Protein AF-R6N109-F1 (afdb_monomer_lite)

Sequence (125 aa):
MLVNPILLIFGLFLLGVVICFYIVRRPTRPYLSGVCLILLALFLGCTAVVNASLPPVSQFDWANEVMRKLTPFVVFRKQPTQEECEASFRVYQSIDIGLVTATLVSIGYDIWNSLLRSSRPEEEP

Secondary structure (DSSP, 8-state):
--S-HHHHHHHHHHHHHHHHHHHHH--SS-HHHHHHHHHHHHHHHHHHHHHHHSSSPPS-HHHHHHHHHHHHHHHT-SS--HHHHHHHHHHHHHHHHHHHHHHHHHHHHHHHHHHHHHTS-----

Structure (mmCIF, N/CA/C/O backbone):
data_AF-R6N109-F1
#
_entry.id   AF-R6N109-F1
#
loop_
_atom_site.group_PDB
_atom_site.id
_atom_site.type_symbol
_atom_site.label_atom_id
_atom_site.label_alt_id
_atom_site.label_comp_id
_atom_site.label_asym_id
_atom_site.label_entity_id
_atom_site.label_seq_id
_atom_site.pdbx_PDB_ins_code
_atom_site.Cartn_x
_atom_site.Cartn_y
_atom_site.Cartn_z
_atom_site.occupancy
_atom_site.B_iso_or_equiv
_atom_site.auth_seq_id
_atom_site.auth_comp_id
_atom_site.auth_asym_id
_atom_site.auth_atom_id
_atom_site.pdbx_PDB_model_num
ATOM 1 N N . MET A 1 1 ? 16.900 -4.287 -5.762 1.00 50.03 1 MET A N 1
ATOM 2 C CA . MET A 1 1 ? 15.649 -4.084 -4.998 1.00 50.03 1 MET A CA 1
ATOM 3 C C . MET A 1 1 ? 14.705 -3.326 -5.911 1.00 50.03 1 MET A C 1
ATOM 5 O O . MET A 1 1 ? 15.129 -2.305 -6.430 1.00 50.03 1 MET A O 1
ATOM 9 N N . LEU A 1 2 ? 13.525 -3.883 -6.199 1.00 63.88 2 LEU A N 1
ATOM 10 C CA . LEU A 1 2 ? 12.636 -3.425 -7.284 1.00 63.88 2 LEU A CA 1
ATOM 11 C C . LEU A 1 2 ? 11.456 -2.559 -6.815 1.00 63.88 2 LEU A C 1
ATOM 13 O O . LEU A 1 2 ? 10.658 -2.087 -7.612 1.00 63.88 2 LEU A O 1
ATOM 17 N N . VAL A 1 3 ? 11.313 -2.362 -5.513 1.00 66.88 3 VAL A N 1
ATOM 18 C CA . VAL A 1 3 ? 10.248 -1.560 -4.913 1.00 66.88 3 VAL A CA 1
ATOM 19 C C . VAL A 1 3 ? 10.917 -0.519 -4.043 1.00 66.88 3 VAL A C 1
ATOM 21 O O . VAL A 1 3 ? 11.913 -0.836 -3.387 1.00 66.88 3 VAL A O 1
ATOM 24 N N . ASN A 1 4 ? 10.392 0.706 -4.035 1.00 77.69 4 ASN A N 1
ATOM 25 C CA . ASN A 1 4 ? 10.946 1.772 -3.215 1.00 77.69 4 ASN A CA 1
ATOM 26 C C . ASN A 1 4 ? 10.934 1.377 -1.726 1.00 77.69 4 ASN A C 1
ATOM 28 O O . ASN A 1 4 ? 9.861 1.296 -1.116 1.00 77.69 4 ASN A O 1
ATOM 32 N N . PRO A 1 5 ? 12.113 1.142 -1.115 1.00 73.44 5 PRO A N 1
ATOM 33 C CA . PRO A 1 5 ? 12.194 0.662 0.259 1.00 73.44 5 PRO A CA 1
ATOM 34 C C . PRO A 1 5 ? 11.682 1.707 1.253 1.00 73.44 5 PRO A C 1
ATOM 36 O O . PRO A 1 5 ? 11.210 1.342 2.324 1.00 73.44 5 PRO A O 1
ATOM 39 N N . ILE A 1 6 ? 11.703 2.994 0.889 1.00 79.50 6 ILE A N 1
ATOM 40 C CA . ILE A 1 6 ? 11.167 4.078 1.71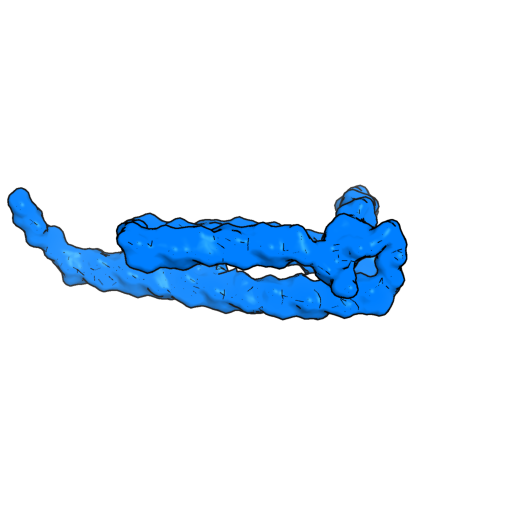8 1.00 79.50 6 ILE A CA 1
ATOM 41 C C . ILE A 1 6 ? 9.656 3.900 1.904 1.00 79.50 6 ILE A C 1
ATOM 43 O O . ILE A 1 6 ? 9.166 4.048 3.020 1.00 79.50 6 ILE A O 1
ATOM 47 N N . LEU A 1 7 ? 8.924 3.518 0.848 1.00 79.06 7 LEU A N 1
ATOM 48 C CA . LEU A 1 7 ? 7.476 3.280 0.922 1.00 79.06 7 LEU A CA 1
ATOM 49 C C . LEU A 1 7 ? 7.146 2.078 1.815 1.00 79.06 7 LEU A C 1
ATOM 51 O O . LEU A 1 7 ? 6.209 2.138 2.609 1.00 79.06 7 LEU A O 1
ATOM 55 N N . LEU A 1 8 ? 7.951 1.014 1.738 1.00 79.62 8 LEU A N 1
ATOM 56 C CA . LEU A 1 8 ? 7.799 -0.161 2.599 1.00 79.62 8 LEU A CA 1
ATOM 57 C C . LEU A 1 8 ? 8.081 0.160 4.067 1.00 79.62 8 LEU A C 1
ATOM 59 O 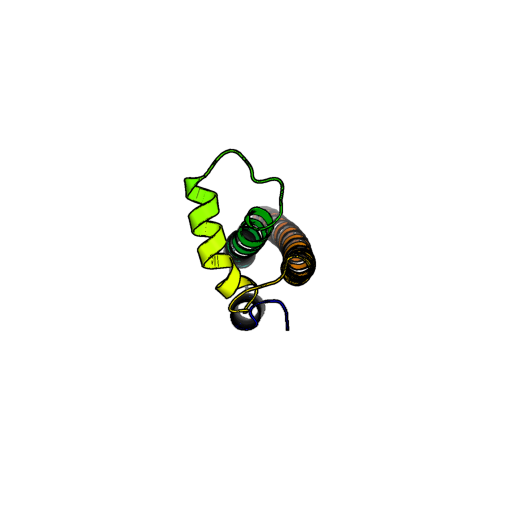O . LEU A 1 8 ? 7.287 -0.198 4.934 1.00 79.62 8 LEU A O 1
ATOM 63 N N . ILE A 1 9 ? 9.186 0.856 4.347 1.00 81.88 9 ILE A N 1
ATOM 64 C CA . ILE A 1 9 ? 9.554 1.260 5.709 1.00 81.88 9 ILE A CA 1
ATOM 65 C C . ILE A 1 9 ? 8.480 2.179 6.288 1.00 81.88 9 ILE A C 1
ATOM 67 O O . ILE A 1 9 ? 8.068 1.987 7.427 1.00 81.88 9 ILE A O 1
ATOM 71 N N . PHE A 1 10 ? 7.986 3.138 5.505 1.00 81.50 10 PHE A N 1
ATOM 72 C CA . PHE A 1 10 ? 6.929 4.046 5.937 1.00 81.50 10 PHE A CA 1
ATOM 73 C C . PHE A 1 10 ? 5.619 3.305 6.240 1.00 81.50 10 PHE A C 1
ATOM 75 O O . PHE A 1 10 ? 5.018 3.528 7.291 1.00 81.50 10 PHE A O 1
ATOM 82 N N . GLY A 1 11 ? 5.211 2.378 5.367 1.00 78.50 11 GLY A N 1
ATOM 83 C CA . GLY A 1 11 ? 4.024 1.549 5.578 1.00 78.50 11 GLY A CA 1
ATOM 84 C C . GLY A 1 11 ? 4.127 0.677 6.831 1.00 78.50 11 GLY A C 1
ATOM 85 O O . GLY A 1 11 ? 3.225 0.691 7.666 1.00 78.50 11 GLY A O 1
ATOM 86 N N . LEU A 1 12 ? 5.252 -0.024 7.009 1.00 82.94 12 LEU A N 1
ATOM 87 C CA . LEU A 1 12 ? 5.512 -0.850 8.194 1.00 82.94 12 LEU A CA 1
ATOM 88 C C . LEU A 1 12 ? 5.592 -0.019 9.475 1.00 82.94 12 LEU A C 1
ATOM 90 O O . LEU A 1 12 ? 5.077 -0.440 10.508 1.00 82.94 12 LEU A O 1
ATOM 94 N N . PHE A 1 13 ? 6.210 1.160 9.413 1.00 82.38 13 PHE A N 1
ATOM 95 C CA . PHE A 1 13 ? 6.311 2.066 10.548 1.00 82.38 13 PHE A CA 1
ATOM 96 C C . PHE A 1 13 ? 4.931 2.551 10.994 1.00 82.38 13 PHE A C 1
ATOM 98 O O . PHE A 1 13 ? 4.600 2.436 12.172 1.00 82.38 13 PHE A O 1
ATOM 105 N N . LEU A 1 14 ? 4.097 3.031 10.065 1.00 79.69 14 LEU A N 1
ATOM 106 C CA . LEU A 1 14 ? 2.734 3.459 10.385 1.00 79.69 14 LEU A CA 1
ATOM 107 C C . LEU A 1 14 ? 1.905 2.312 10.963 1.00 79.69 14 LEU A C 1
ATOM 109 O O . LEU A 1 14 ? 1.248 2.483 11.988 1.00 79.69 14 LEU A O 1
ATOM 113 N N . LEU A 1 15 ? 1.974 1.135 10.344 1.00 78.75 15 LEU A N 1
ATOM 114 C CA . LEU A 1 15 ? 1.242 -0.041 10.800 1.00 78.75 15 LEU A CA 1
ATOM 115 C C . LEU A 1 15 ? 1.715 -0.474 12.200 1.00 78.75 15 LEU A C 1
ATOM 117 O O . LEU A 1 15 ? 0.893 -0.716 13.082 1.00 78.75 15 LEU A O 1
ATOM 121 N N . GLY A 1 16 ? 3.027 -0.464 12.449 1.00 80.00 16 GLY A N 1
ATOM 122 C CA . GLY A 1 16 ? 3.621 -0.751 13.754 1.00 80.00 16 GLY A CA 1
ATOM 123 C C . GLY A 1 16 ? 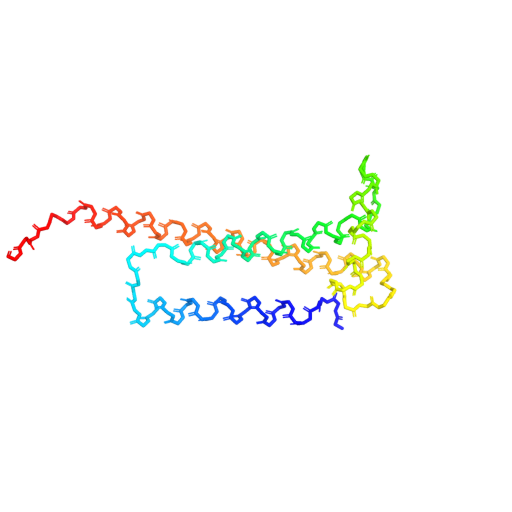3.211 0.246 14.839 1.00 80.00 16 GLY A C 1
ATOM 124 O O . GLY A 1 16 ? 2.821 -0.166 15.929 1.00 80.00 16 GLY A O 1
ATOM 125 N N . VAL A 1 17 ? 3.221 1.551 14.544 1.00 79.19 17 VAL A N 1
ATOM 126 C CA . VAL A 1 17 ? 2.776 2.594 15.485 1.00 79.19 17 VAL A CA 1
ATOM 127 C C . VAL A 1 17 ? 1.312 2.391 15.870 1.00 79.19 17 VAL A C 1
ATOM 129 O O . VAL A 1 17 ? 0.973 2.477 17.051 1.00 79.19 17 VAL A O 1
ATOM 132 N N . VAL A 1 18 ? 0.446 2.079 14.904 1.00 73.69 18 VAL A N 1
ATOM 133 C CA . VAL A 1 18 ? -0.982 1.857 15.166 1.00 73.69 18 VAL A CA 1
ATOM 134 C C . VAL A 1 18 ? -1.215 0.584 15.972 1.00 73.69 18 VAL A C 1
ATOM 136 O O . VAL A 1 18 ? -2.001 0.618 16.917 1.00 73.69 18 VAL A O 1
ATOM 139 N N . ILE A 1 19 ? -0.511 -0.512 15.669 1.00 76.25 19 ILE A N 1
ATOM 140 C CA . ILE A 1 19 ? -0.579 -1.742 16.472 1.00 76.25 19 ILE A CA 1
ATOM 141 C C . ILE A 1 19 ? -0.132 -1.465 17.911 1.00 76.25 19 ILE A C 1
ATOM 143 O O . ILE A 1 19 ? -0.850 -1.811 18.850 1.00 76.25 19 ILE A O 1
ATOM 147 N N . CYS A 1 20 ? 1.009 -0.798 18.102 1.00 77.38 20 CYS A N 1
ATOM 148 C CA . CYS A 1 20 ? 1.500 -0.424 19.428 1.00 77.38 20 CYS A CA 1
ATOM 149 C C . CYS A 1 20 ? 0.484 0.446 20.176 1.00 77.38 20 CYS A C 1
ATOM 151 O O . CYS A 1 20 ? 0.197 0.201 21.347 1.00 77.38 20 CYS A O 1
ATOM 153 N N . PHE A 1 21 ? -0.117 1.425 19.499 1.00 71.44 21 PHE A N 1
ATOM 154 C CA . PHE A 1 21 ? -1.165 2.261 20.078 1.00 71.44 21 PHE A CA 1
ATOM 155 C C . PHE A 1 21 ? -2.404 1.445 20.474 1.00 71.44 21 PHE A C 1
ATOM 157 O O . PHE A 1 21 ? -2.975 1.676 21.542 1.00 71.44 21 PHE A O 1
ATOM 164 N N . TYR A 1 22 ? -2.795 0.460 19.661 1.00 68.94 22 TYR A N 1
ATOM 165 C CA . TYR A 1 22 ? -3.930 -0.414 19.944 1.00 68.94 22 TYR A CA 1
ATOM 166 C C . TYR A 1 22 ? -3.682 -1.322 21.155 1.00 68.94 22 TYR A C 1
ATOM 168 O O . TYR A 1 22 ? -4.554 -1.451 22.013 1.00 68.94 22 TYR A O 1
ATOM 176 N N . ILE A 1 23 ? -2.477 -1.890 21.272 1.00 70.25 23 ILE A N 1
ATOM 177 C CA . ILE A 1 23 ? -2.073 -2.725 22.414 1.00 70.25 23 ILE A CA 1
ATOM 178 C C . ILE A 1 23 ? -2.024 -1.899 23.706 1.00 70.25 23 ILE A C 1
ATOM 180 O O . ILE A 1 23 ? -2.547 -2.339 24.728 1.00 70.25 23 ILE A O 1
ATOM 184 N N . VAL A 1 24 ? -1.422 -0.705 23.665 1.00 72.12 24 VAL A N 1
ATOM 185 C CA . VAL A 1 24 ? -1.169 0.111 24.866 1.00 72.12 24 VAL A CA 1
ATOM 186 C C . VAL A 1 24 ? -2.421 0.843 25.346 1.00 72.12 24 VAL A C 1
ATOM 188 O O . VAL A 1 24 ? -2.683 0.883 26.545 1.00 72.12 24 VAL A O 1
ATOM 191 N N . ARG A 1 25 ? -3.190 1.454 24.436 1.00 64.56 25 ARG A N 1
ATOM 192 C CA . ARG A 1 25 ? -4.320 2.322 24.805 1.00 64.56 25 ARG A CA 1
ATOM 193 C C . ARG A 1 25 ? -5.699 1.722 24.552 1.00 64.56 25 ARG A C 1
ATOM 195 O O . ARG A 1 25 ? -6.661 2.354 24.973 1.00 64.56 25 ARG A O 1
ATOM 202 N N . ARG A 1 26 ? -5.812 0.557 23.887 1.00 62.91 26 ARG A N 1
ATOM 203 C CA . ARG A 1 26 ? -7.090 -0.066 23.463 1.00 62.91 26 ARG A CA 1
ATOM 204 C C . ARG A 1 26 ? -8.141 0.987 23.078 1.00 62.91 26 ARG A C 1
ATOM 206 O O . ARG A 1 26 ? -9.165 1.118 23.751 1.00 62.91 26 ARG A O 1
ATOM 213 N N . PRO A 1 27 ? -7.860 1.813 22.058 1.00 57.34 27 PRO A N 1
ATOM 214 C CA . PRO A 1 27 ? -8.728 2.923 21.720 1.00 57.34 27 PRO A CA 1
ATOM 215 C C . PRO A 1 27 ? -10.118 2.408 21.338 1.00 57.34 27 PRO A C 1
ATOM 217 O O . PRO A 1 27 ? -10.264 1.455 20.581 1.00 57.34 27 PRO A O 1
ATOM 220 N N . THR A 1 28 ? -11.150 3.079 21.840 1.00 58.44 28 THR A N 1
ATOM 221 C CA . THR A 1 28 ? -12.562 2.790 21.540 1.00 58.44 28 THR A CA 1
ATOM 222 C C . THR A 1 28 ? -12.978 3.193 20.126 1.00 58.44 28 THR A C 1
ATOM 224 O O . THR A 1 28 ? -14.094 2.894 19.711 1.00 58.44 28 THR A O 1
ATOM 227 N N . ARG A 1 29 ? -12.107 3.893 19.390 1.00 60.56 29 ARG A N 1
ATOM 228 C CA . ARG A 1 29 ? -12.351 4.357 18.022 1.00 60.56 29 ARG A CA 1
ATOM 229 C C . ARG A 1 29 ? -11.579 3.509 17.001 1.00 60.56 29 ARG A C 1
ATOM 231 O O . ARG A 1 29 ? -10.454 3.098 17.300 1.00 60.56 29 ARG A O 1
ATOM 238 N N . PRO A 1 30 ? -12.132 3.333 15.788 1.00 66.44 30 PRO A N 1
ATOM 239 C CA . PRO A 1 30 ? -11.607 2.452 14.7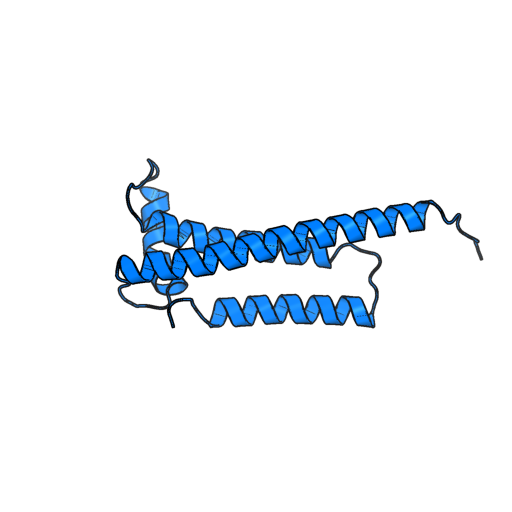42 1.00 66.44 30 PRO A CA 1
ATOM 240 C C . PRO A 1 30 ? -10.387 3.058 14.014 1.00 66.44 30 PRO A C 1
ATOM 242 O O . PRO A 1 30 ? -10.392 3.311 12.812 1.00 66.44 30 PRO A O 1
ATOM 245 N N . TYR A 1 31 ? -9.310 3.353 14.750 1.00 69.31 31 TYR A N 1
ATOM 246 C CA . TYR A 1 31 ? -8.082 3.918 14.172 1.00 69.31 31 TYR A CA 1
ATOM 247 C C . TYR A 1 31 ? -7.327 2.904 13.298 1.00 69.31 31 TYR A C 1
ATOM 249 O O . TYR A 1 31 ? -6.672 3.297 12.334 1.00 69.31 31 TYR A O 1
ATOM 257 N N . LEU A 1 32 ? -7.433 1.606 13.612 1.00 70.44 32 LEU A N 1
ATOM 258 C CA . LEU A 1 32 ? -6.769 0.531 12.872 1.00 70.44 32 LEU A CA 1
ATOM 259 C C . LEU A 1 32 ? -7.322 0.411 11.447 1.00 70.44 32 LEU A C 1
ATOM 261 O O . LEU A 1 32 ? -6.548 0.376 10.491 1.00 70.44 32 LEU A O 1
ATOM 265 N N . SER A 1 33 ? -8.647 0.383 11.291 1.00 71.19 33 SER A N 1
ATOM 266 C CA . SER A 1 33 ? -9.307 0.301 9.983 1.00 71.19 33 SER A CA 1
ATOM 267 C C . SER A 1 33 ? -9.074 1.568 9.159 1.00 71.19 33 SER A C 1
ATOM 269 O O . SER A 1 33 ? -8.734 1.463 7.983 1.00 71.19 33 SER A O 1
ATOM 271 N N . GLY A 1 34 ? -9.117 2.753 9.778 1.00 74.88 34 GLY A N 1
ATOM 272 C CA . GLY A 1 34 ? -8.784 4.015 9.109 1.00 74.88 34 GLY A CA 1
ATOM 273 C C . GLY A 1 34 ? -7.357 4.054 8.546 1.00 74.88 34 GLY A C 1
ATOM 274 O O . GLY A 1 34 ? -7.163 4.400 7.382 1.00 74.88 34 GLY A O 1
ATOM 275 N N . VAL A 1 35 ? -6.349 3.656 9.331 1.00 77.69 35 VAL A N 1
ATOM 276 C CA . VAL A 1 35 ? -4.957 3.644 8.846 1.00 77.69 35 VAL A CA 1
ATOM 277 C C . VAL A 1 35 ? -4.724 2.543 7.812 1.00 77.69 35 VAL A C 1
ATOM 279 O O . VAL A 1 35 ? -4.023 2.787 6.832 1.00 77.69 35 VAL A O 1
ATOM 282 N N . CYS A 1 36 ? -5.355 1.373 7.960 1.00 78.62 36 CYS A N 1
ATOM 283 C CA . CYS A 1 36 ? -5.303 0.331 6.931 1.00 78.62 36 CYS A CA 1
ATOM 284 C C . CYS A 1 36 ? -5.895 0.815 5.600 1.00 78.62 36 CYS A C 1
ATOM 286 O O . CYS A 1 36 ? -5.286 0.580 4.563 1.00 78.62 36 CYS A O 1
ATOM 288 N N . LEU A 1 37 ? -7.010 1.556 5.617 1.00 80.12 37 LEU A N 1
ATOM 289 C CA . LEU A 1 37 ? -7.604 2.145 4.411 1.00 80.12 37 LEU A CA 1
ATOM 290 C C . LEU A 1 37 ? -6.695 3.191 3.755 1.00 80.12 37 LEU A C 1
ATOM 292 O O . LEU A 1 37 ? -6.565 3.205 2.532 1.00 80.12 37 LEU A O 1
ATOM 296 N N . ILE A 1 38 ? -6.042 4.047 4.548 1.00 83.44 38 ILE A N 1
ATOM 297 C CA . ILE A 1 38 ? -5.094 5.047 4.028 1.00 83.44 38 ILE A CA 1
ATOM 298 C C . ILE A 1 38 ? -3.886 4.358 3.385 1.00 83.44 38 ILE A C 1
ATOM 300 O O . ILE A 1 38 ? -3.483 4.725 2.280 1.00 83.44 38 ILE A O 1
ATOM 304 N N . LEU A 1 39 ? -3.323 3.346 4.052 1.00 80.25 39 LEU A N 1
ATOM 305 C CA . LEU A 1 39 ? -2.224 2.554 3.504 1.00 80.25 39 LEU A CA 1
ATOM 306 C C . LEU A 1 39 ? -2.659 1.828 2.229 1.00 80.25 39 LEU A C 1
ATOM 308 O O . LEU A 1 39 ? -1.949 1.889 1.231 1.00 80.25 39 LEU A O 1
ATOM 312 N N . LEU A 1 40 ? -3.842 1.215 2.230 1.00 81.75 40 LEU A N 1
ATOM 313 C CA . LEU A 1 40 ? -4.400 0.534 1.068 1.00 81.75 40 LEU A CA 1
ATOM 314 C C . LEU A 1 40 ? -4.550 1.486 -0.125 1.00 81.75 40 LEU A C 1
ATOM 316 O O . LEU A 1 40 ? -4.125 1.145 -1.221 1.00 81.75 40 LEU A O 1
ATOM 320 N N . ALA A 1 41 ? -5.081 2.695 0.075 1.00 83.38 41 ALA A N 1
ATOM 321 C CA . ALA A 1 41 ? -5.197 3.691 -0.992 1.00 83.38 41 ALA A CA 1
ATOM 322 C C . ALA A 1 41 ? -3.826 4.115 -1.555 1.00 83.38 41 ALA A C 1
ATOM 324 O O . ALA A 1 41 ? -3.677 4.297 -2.764 1.00 83.38 41 ALA A O 1
ATOM 325 N N . LEU A 1 42 ? -2.816 4.247 -0.690 1.00 85.56 42 LEU A N 1
ATOM 326 C CA . LEU A 1 42 ? -1.458 4.624 -1.083 1.00 85.56 42 LEU A CA 1
ATOM 327 C C . LEU A 1 42 ? -0.761 3.516 -1.888 1.00 85.56 42 LEU A C 1
ATOM 329 O O . LEU A 1 42 ? -0.156 3.802 -2.925 1.00 85.56 42 LEU A O 1
ATOM 333 N N . PHE A 1 43 ? -0.855 2.261 -1.440 1.00 83.38 43 PHE A N 1
ATOM 334 C CA . PHE A 1 43 ? -0.256 1.121 -2.137 1.00 83.38 43 PHE A CA 1
ATOM 335 C C . PHE A 1 43 ? -1.006 0.778 -3.434 1.00 83.38 43 PHE A C 1
ATOM 337 O O . PHE A 1 43 ? -0.342 0.622 -4.458 1.00 83.38 43 PHE A O 1
ATOM 344 N N . LEU A 1 44 ? -2.343 0.865 -3.460 1.00 83.12 44 LEU A N 1
ATOM 345 C CA . LEU A 1 44 ? -3.136 0.771 -4.694 1.00 83.12 44 LEU A CA 1
ATOM 346 C C . LEU A 1 44 ? -2.748 1.851 -5.707 1.00 83.12 44 LEU A C 1
ATOM 348 O O . LEU A 1 44 ? -2.676 1.581 -6.905 1.00 83.12 44 LEU A O 1
ATOM 352 N N . GLY A 1 45 ? -2.468 3.072 -5.241 1.00 82.88 45 GLY A N 1
ATOM 353 C CA . GLY A 1 45 ? -1.948 4.145 -6.086 1.00 82.88 45 GLY A CA 1
ATOM 354 C C . GLY A 1 45 ? -0.601 3.782 -6.716 1.00 82.88 45 GLY A C 1
ATOM 355 O O . GLY A 1 45 ? -0.399 4.003 -7.908 1.00 82.88 45 GLY A O 1
ATOM 356 N N . CYS A 1 46 ? 0.300 3.158 -5.951 1.00 82.44 46 CYS A N 1
ATOM 357 C CA . CYS A 1 46 ? 1.578 2.660 -6.466 1.00 82.44 46 CYS A CA 1
ATOM 358 C C . CYS A 1 46 ? 1.376 1.533 -7.491 1.00 82.44 46 CYS A C 1
ATOM 360 O O . CYS A 1 46 ? 1.991 1.563 -8.557 1.00 82.44 46 CYS A O 1
ATOM 362 N N . THR A 1 47 ? 0.474 0.588 -7.222 1.00 83.50 47 THR A N 1
ATOM 363 C CA . THR A 1 47 ? 0.099 -0.479 -8.161 1.00 83.50 47 THR A CA 1
ATOM 364 C C . THR A 1 47 ? -0.471 0.093 -9.454 1.00 83.50 47 THR A C 1
ATOM 366 O O . THR A 1 47 ? -0.075 -0.334 -10.536 1.00 83.50 47 THR A O 1
ATOM 369 N N . ALA A 1 48 ? -1.336 1.106 -9.369 1.00 80.31 48 ALA A N 1
ATOM 370 C CA . ALA A 1 48 ? -1.902 1.789 -10.529 1.00 80.31 48 ALA A CA 1
ATOM 371 C C . ALA A 1 48 ? -0.833 2.522 -11.356 1.00 80.31 48 ALA A C 1
ATOM 373 O O . ALA A 1 48 ? -0.868 2.459 -12.583 1.00 80.31 48 ALA A O 1
ATOM 374 N N . VAL A 1 49 ? 0.145 3.163 -10.703 1.00 81.69 49 VAL A N 1
ATOM 375 C CA . VAL A 1 49 ? 1.294 3.803 -11.369 1.00 81.69 49 VAL A CA 1
ATOM 376 C C . VAL A 1 49 ? 2.108 2.783 -12.176 1.00 81.69 49 VAL A C 1
ATOM 378 O O . VAL A 1 49 ? 2.445 3.031 -13.336 1.00 81.69 49 VAL A O 1
ATOM 381 N N . VAL A 1 50 ? 2.413 1.625 -11.583 1.00 80.69 50 VAL A N 1
ATOM 382 C CA . VAL A 1 50 ? 3.160 0.558 -12.269 1.00 80.69 50 VAL A CA 1
ATOM 383 C C . VAL A 1 50 ? 2.308 -0.094 -13.364 1.00 80.69 50 VAL A C 1
ATOM 385 O O . VAL A 1 50 ? 2.803 -0.385 -14.446 1.00 80.69 50 VAL A O 1
ATOM 388 N N . ASN A 1 51 ? 1.003 -0.254 -13.146 1.00 79.50 51 ASN A N 1
ATOM 389 C CA . ASN A 1 51 ? 0.101 -0.807 -14.154 1.00 79.50 51 ASN A CA 1
ATOM 390 C C . ASN A 1 51 ? -0.040 0.112 -15.379 1.00 79.50 51 ASN A C 1
ATOM 392 O O . ASN A 1 51 ? -0.024 -0.360 -16.506 1.00 79.50 51 ASN A O 1
ATOM 396 N N . ALA A 1 52 ? -0.110 1.431 -15.177 1.00 75.38 52 ALA A N 1
ATOM 397 C CA . ALA A 1 52 ? -0.182 2.414 -16.263 1.00 75.38 52 ALA A CA 1
ATOM 398 C C . ALA A 1 52 ? 1.108 2.500 -17.102 1.00 75.38 52 ALA A C 1
ATOM 400 O O . ALA A 1 52 ? 1.102 3.036 -18.213 1.00 75.38 52 ALA A O 1
ATOM 401 N N . SER A 1 53 ? 2.230 1.994 -16.581 1.00 71.62 53 SER A N 1
ATOM 402 C CA . SER A 1 53 ? 3.483 1.893 -17.332 1.00 71.62 53 SER A CA 1
ATOM 403 C C . SER A 1 53 ? 3.601 0.595 -18.142 1.00 71.62 53 SER A C 1
ATOM 405 O O . SER A 1 53 ? 4.466 0.530 -19.018 1.00 71.62 53 SER A O 1
ATOM 407 N N . LEU A 1 54 ? 2.703 -0.380 -17.940 1.00 71.25 54 LEU A N 1
ATOM 408 C CA . LEU A 1 54 ? 2.603 -1.608 -18.731 1.00 71.25 54 LEU A CA 1
ATOM 409 C C . LEU A 1 54 ? 1.551 -1.460 -19.858 1.00 71.25 54 LEU A C 1
ATOM 411 O O . LEU A 1 54 ? 0.499 -0.855 -19.651 1.00 71.25 54 LEU A O 1
ATOM 415 N N . PRO A 1 55 ? 1.804 -1.977 -21.075 1.00 67.50 55 PRO A N 1
ATOM 416 C CA . PRO A 1 55 ? 0.812 -1.987 -22.154 1.00 67.50 55 PRO A CA 1
ATOM 417 C C . PRO A 1 55 ? -0.272 -3.077 -21.951 1.00 67.50 55 PRO A C 1
ATOM 419 O O . PRO A 1 55 ? 0.036 -4.123 -21.381 1.00 67.50 55 PRO A O 1
ATOM 422 N N . PRO A 1 56 ? -1.510 -2.907 -22.475 1.00 56.97 56 PRO A N 1
ATOM 423 C CA . PRO A 1 56 ? -1.989 -1.799 -23.297 1.00 56.97 56 PRO A CA 1
ATOM 424 C C . PRO A 1 56 ? -2.564 -0.646 -22.461 1.00 56.97 56 PRO A C 1
ATOM 426 O O . PRO A 1 56 ? -3.335 -0.824 -21.521 1.00 56.97 56 PRO A O 1
ATOM 429 N N . VAL A 1 57 ? -2.177 0.561 -22.858 1.00 57.56 57 VAL A N 1
ATOM 430 C CA . VAL A 1 57 ? -2.463 1.835 -22.197 1.00 57.56 57 VAL A CA 1
ATOM 431 C C . VAL A 1 57 ? -3.939 2.215 -22.405 1.00 57.56 57 VAL A C 1
ATOM 433 O O . VAL A 1 57 ? -4.392 2.358 -23.538 1.00 57.56 57 VAL A O 1
ATOM 436 N N . SER A 1 58 ? -4.709 2.371 -21.325 1.00 56.41 58 SER A N 1
ATOM 437 C CA . SER A 1 58 ? -6.106 2.836 -21.370 1.00 56.41 58 SER A CA 1
ATOM 438 C C . SER A 1 58 ? -6.228 4.334 -21.711 1.00 56.41 58 SER A C 1
ATOM 440 O O . SER A 1 58 ? -5.365 5.115 -21.322 1.00 56.41 58 SER A O 1
ATOM 442 N N . GLN A 1 59 ? -7.351 4.711 -22.344 1.00 53.78 59 GLN A N 1
ATOM 443 C CA . GLN A 1 59 ? -7.816 5.998 -22.929 1.00 53.78 59 GLN A CA 1
ATOM 444 C C . GLN A 1 59 ? -7.492 7.364 -22.264 1.00 53.78 59 GLN A C 1
ATOM 446 O O . GLN A 1 59 ? -7.842 8.394 -22.840 1.00 53.78 59 GLN A O 1
ATOM 451 N N . PHE A 1 60 ? -6.866 7.433 -21.087 1.00 61.09 60 PHE A N 1
ATOM 452 C CA . PHE A 1 60 ? -6.584 8.696 -20.387 1.00 61.09 60 PHE A CA 1
ATOM 453 C C . PHE A 1 60 ? -5.115 9.122 -20.534 1.00 61.09 60 PHE A C 1
ATOM 455 O O . PHE A 1 60 ? -4.308 8.941 -19.620 1.00 61.09 60 PHE A O 1
ATOM 462 N N . ASP A 1 61 ? -4.777 9.738 -21.670 1.00 64.81 61 ASP A N 1
ATOM 463 C CA . ASP A 1 61 ? -3.404 10.161 -22.003 1.00 64.81 61 ASP A CA 1
ATOM 464 C C . ASP A 1 61 ? -2.757 11.065 -20.939 1.00 64.81 61 ASP A C 1
ATOM 466 O O . ASP A 1 61 ? -1.593 10.880 -20.583 1.00 64.81 61 ASP A O 1
ATOM 470 N N . TRP A 1 62 ? -3.514 12.002 -20.358 1.00 69.56 62 TRP A N 1
ATOM 471 C CA . TRP A 1 62 ? -2.987 12.935 -19.353 1.00 69.56 62 TRP A CA 1
ATOM 472 C C . TRP A 1 62 ? -2.644 12.254 -18.019 1.00 69.56 62 TRP A C 1
ATOM 474 O O . TRP A 1 62 ? -1.658 12.611 -17.374 1.00 69.56 62 TRP A O 1
ATOM 484 N N . ALA A 1 63 ? -3.439 11.264 -17.604 1.00 67.94 63 ALA A N 1
ATOM 485 C CA . ALA A 1 63 ? -3.210 10.532 -16.365 1.00 67.94 63 ALA A CA 1
ATOM 486 C C . ALA A 1 63 ? -2.011 9.588 -16.520 1.00 67.94 63 ALA A C 1
ATOM 488 O O . ALA A 1 63 ? -1.150 9.534 -15.644 1.00 67.94 63 ALA A O 1
ATOM 489 N N . ASN A 1 64 ? -1.896 8.916 -17.668 1.00 70.19 64 ASN A N 1
ATOM 490 C CA . ASN A 1 64 ? -0.776 8.022 -17.957 1.00 70.19 64 ASN A CA 1
ATOM 491 C C . ASN A 1 64 ? 0.569 8.756 -18.006 1.00 70.19 64 ASN A C 1
ATOM 493 O O . ASN A 1 64 ? 1.569 8.221 -17.531 1.00 70.19 64 ASN A O 1
ATOM 497 N N . GLU A 1 65 ? 0.602 9.989 -18.517 1.00 73.62 65 GLU A N 1
ATOM 498 C CA . GLU A 1 65 ? 1.807 10.828 -18.529 1.00 73.62 65 GLU A CA 1
ATOM 499 C C . GLU A 1 65 ? 2.305 11.132 -17.101 1.00 73.62 65 GLU A C 1
ATOM 501 O O . GLU A 1 65 ? 3.499 11.032 -16.805 1.00 73.62 65 GLU A O 1
ATOM 506 N N . VAL A 1 66 ? 1.387 11.458 -16.182 1.00 76.44 66 VAL A N 1
ATOM 507 C CA . VAL A 1 66 ? 1.708 11.707 -14.765 1.00 76.44 66 VAL A CA 1
ATOM 508 C C . VAL A 1 66 ? 2.154 10.419 -14.071 1.00 76.44 66 VAL A C 1
ATOM 510 O O . VAL A 1 66 ? 3.182 10.417 -13.389 1.00 76.44 66 VAL A O 1
ATOM 513 N N . MET A 1 67 ? 1.443 9.309 -14.286 1.00 76.12 67 MET A N 1
ATOM 514 C CA . MET A 1 67 ? 1.814 8.005 -13.728 1.00 76.12 67 MET A CA 1
ATOM 515 C C . MET A 1 67 ? 3.203 7.555 -14.213 1.00 76.12 67 MET A C 1
ATOM 517 O O . MET A 1 67 ? 4.031 7.112 -13.415 1.00 76.12 67 MET A O 1
AT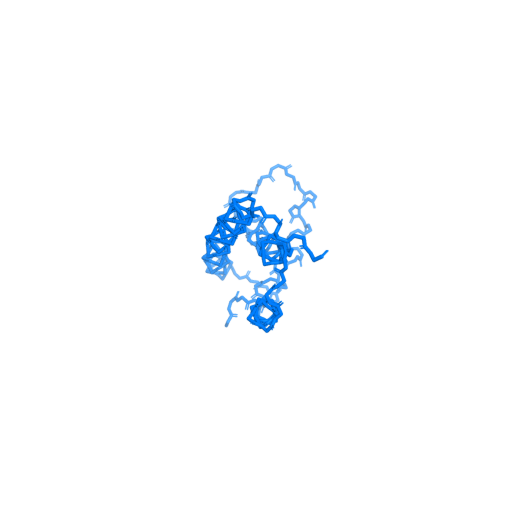OM 521 N N . ARG A 1 68 ? 3.529 7.755 -15.496 1.00 73.25 68 ARG A N 1
ATOM 522 C CA . ARG A 1 68 ? 4.856 7.441 -16.054 1.00 73.25 68 ARG A CA 1
ATOM 523 C C . ARG A 1 68 ? 5.986 8.233 -15.400 1.00 73.25 68 ARG A C 1
ATOM 525 O O . ARG A 1 68 ? 7.055 7.678 -15.157 1.00 73.25 68 ARG A O 1
ATOM 532 N N . LYS A 1 69 ? 5.753 9.498 -15.039 1.00 79.62 69 LYS A N 1
ATOM 533 C CA . LYS A 1 69 ? 6.735 10.315 -14.299 1.00 79.62 69 LYS A CA 1
ATOM 534 C C . LYS A 1 69 ? 6.960 9.826 -12.867 1.00 79.62 69 LYS A C 1
ATOM 536 O O . LYS A 1 69 ? 8.055 9.993 -12.336 1.00 79.62 69 LYS A O 1
ATOM 541 N N . LEU A 1 70 ? 5.954 9.199 -12.257 1.00 79.06 70 LEU A N 1
ATOM 542 C CA . LEU A 1 70 ? 6.031 8.628 -10.907 1.00 79.06 70 LEU A CA 1
ATOM 543 C C . LEU A 1 70 ? 6.614 7.207 -10.884 1.00 79.06 70 LEU A C 1
ATOM 545 O O . LEU A 1 70 ? 7.174 6.791 -9.872 1.00 79.06 70 LEU A O 1
ATOM 549 N N . THR A 1 71 ? 6.552 6.480 -12.002 1.00 78.62 71 THR A N 1
ATOM 550 C CA . THR A 1 71 ? 7.092 5.115 -12.148 1.00 78.62 71 THR A CA 1
ATOM 551 C C . THR A 1 71 ? 8.542 4.963 -11.651 1.00 78.62 71 THR A C 1
ATOM 553 O O . THR A 1 71 ? 8.786 4.063 -10.846 1.00 78.62 71 THR A O 1
ATOM 556 N N . PRO A 1 72 ? 9.511 5.832 -12.017 1.00 76.75 72 PRO A N 1
ATOM 557 C CA . PRO A 1 72 ? 10.887 5.702 -11.531 1.00 76.75 72 PRO A CA 1
ATOM 558 C C . PRO A 1 72 ? 11.028 5.876 -10.011 1.00 76.75 72 PRO A C 1
ATOM 560 O O . PRO A 1 72 ? 11.903 5.265 -9.395 1.00 76.75 72 PRO A O 1
ATOM 563 N N . PHE A 1 73 ? 10.155 6.669 -9.381 1.00 80.81 73 PHE A N 1
ATOM 564 C CA . PHE A 1 73 ? 10.118 6.818 -7.925 1.00 80.81 73 PHE A CA 1
ATOM 565 C C . PHE A 1 73 ? 9.540 5.573 -7.240 1.00 80.81 73 PHE A C 1
ATOM 567 O O . PHE A 1 73 ? 10.057 5.147 -6.209 1.00 80.81 73 PHE A O 1
ATOM 574 N N . VAL A 1 74 ? 8.495 4.979 -7.820 1.00 78.94 74 VAL A N 1
ATOM 575 C CA . VAL A 1 74 ? 7.806 3.792 -7.288 1.00 78.94 74 VAL A CA 1
ATOM 576 C C . VAL A 1 74 ? 8.680 2.535 -7.420 1.00 78.94 74 VAL A C 1
ATOM 578 O O . VAL A 1 74 ? 8.877 1.803 -6.451 1.00 78.94 74 VAL A O 1
ATOM 581 N N . VAL A 1 75 ? 9.302 2.336 -8.584 1.00 78.94 75 VAL A N 1
ATOM 582 C CA . VAL A 1 75 ? 10.214 1.208 -8.865 1.00 78.94 75 VAL A CA 1
ATOM 583 C C . VAL A 1 75 ? 11.628 1.448 -8.297 1.00 78.94 75 VAL A C 1
ATOM 585 O O . VAL A 1 75 ? 12.446 0.534 -8.230 1.00 78.94 75 VAL A O 1
ATOM 588 N N . PHE A 1 76 ? 11.924 2.673 -7.838 1.00 80.31 76 PHE A N 1
ATOM 589 C CA . PHE A 1 76 ? 13.238 3.092 -7.324 1.00 80.31 76 PHE A CA 1
ATOM 590 C C . PHE A 1 76 ? 14.375 2.881 -8.343 1.00 80.31 76 PHE A C 1
ATOM 592 O O . PHE A 1 76 ? 15.486 2.450 -8.023 1.00 80.31 76 PHE A O 1
ATOM 599 N N . ARG A 1 77 ? 14.083 3.192 -9.610 1.00 74.38 77 ARG A N 1
ATOM 600 C CA . ARG A 1 77 ? 14.983 3.047 -10.762 1.00 74.38 77 ARG A CA 1
ATOM 601 C C . ARG A 1 77 ? 14.837 4.248 -11.682 1.00 74.38 77 ARG A C 1
ATOM 603 O O . ARG A 1 77 ? 13.729 4.663 -11.977 1.00 74.38 77 ARG A O 1
ATOM 610 N N . LYS A 1 78 ? 15.951 4.790 -12.183 1.00 72.75 78 LYS A N 1
ATOM 611 C CA . LYS A 1 78 ? 15.937 5.984 -13.050 1.00 72.75 78 LYS A CA 1
ATOM 612 C C . LYS A 1 78 ? 15.255 5.730 -14.405 1.00 72.75 78 LYS A C 1
ATOM 614 O O . LYS A 1 78 ? 14.595 6.624 -14.922 1.00 72.75 78 LYS A O 1
ATOM 619 N N . GLN A 1 79 ? 15.418 4.528 -14.957 1.00 76.69 79 GLN A N 1
ATOM 620 C CA . GLN A 1 79 ? 14.774 4.047 -16.184 1.00 76.69 79 GLN A CA 1
ATOM 621 C C . GLN A 1 79 ? 14.438 2.558 -15.993 1.00 76.69 79 GLN A C 1
ATOM 623 O O . GLN A 1 79 ? 15.296 1.717 -16.255 1.00 76.69 79 GLN A O 1
ATOM 628 N N . PRO A 1 80 ? 13.260 2.231 -15.440 1.00 72.12 80 PRO A N 1
ATOM 629 C CA . PRO A 1 80 ? 12.878 0.845 -15.194 1.00 72.12 80 PRO A CA 1
ATOM 630 C C . PRO A 1 80 ? 12.593 0.114 -16.510 1.00 72.12 80 PRO A C 1
ATOM 632 O O . PRO A 1 80 ? 11.963 0.672 -17.412 1.00 72.12 80 PRO A O 1
ATOM 635 N N . THR A 1 81 ? 13.060 -1.129 -16.628 1.00 81.44 81 THR A N 1
ATOM 636 C CA . THR A 1 81 ? 12.698 -2.004 -17.754 1.00 81.44 81 THR A CA 1
ATOM 637 C C . THR A 1 81 ? 11.300 -2.592 -17.552 1.00 81.44 81 THR A C 1
ATOM 639 O O . THR A 1 81 ? 10.765 -2.585 -16.443 1.00 81.44 81 THR A O 1
ATOM 642 N N . GLN A 1 82 ? 10.692 -3.130 -18.614 1.00 77.19 82 GLN A N 1
ATOM 643 C CA . GLN A 1 82 ? 9.368 -3.756 -18.519 1.00 77.19 82 GLN A CA 1
ATOM 644 C C . GLN A 1 82 ? 9.359 -4.938 -17.535 1.00 77.19 82 GLN A C 1
ATOM 646 O O . GLN A 1 82 ? 8.458 -5.030 -16.707 1.00 77.19 82 GLN A O 1
ATOM 651 N N . GLU A 1 83 ? 10.392 -5.784 -17.565 1.00 80.50 83 GLU A N 1
ATOM 652 C CA . GLU A 1 83 ? 10.552 -6.892 -16.613 1.00 80.50 83 GLU A CA 1
ATOM 653 C C . GLU A 1 83 ? 10.648 -6.394 -15.164 1.00 80.50 83 GLU A C 1
ATOM 655 O O . GLU A 1 83 ? 10.065 -6.992 -14.258 1.00 80.50 83 GLU A O 1
ATOM 660 N N . GLU A 1 84 ? 11.345 -5.272 -14.935 1.00 80.25 84 GLU A N 1
ATOM 661 C CA . GLU A 1 84 ? 11.415 -4.661 -13.610 1.00 80.25 84 GLU A CA 1
ATOM 662 C C . GLU A 1 84 ? 10.040 -4.133 -13.171 1.00 80.25 84 GLU A C 1
ATOM 664 O O . GLU A 1 84 ? 9.630 -4.398 -12.044 1.00 80.25 84 GLU A O 1
ATOM 669 N N . CYS A 1 85 ? 9.284 -3.472 -14.053 1.00 78.44 85 CYS A N 1
ATOM 670 C CA . CYS A 1 85 ? 7.921 -3.026 -13.750 1.00 78.44 85 CYS A CA 1
ATOM 671 C C . CYS A 1 85 ? 6.972 -4.195 -13.446 1.00 78.44 85 CYS A C 1
ATOM 673 O O . CYS A 1 85 ? 6.219 -4.123 -12.479 1.00 78.44 85 CYS A O 1
ATOM 675 N N . GLU A 1 86 ? 7.013 -5.288 -14.211 1.00 81.56 86 GLU A N 1
ATOM 676 C CA . GLU A 1 86 ? 6.175 -6.470 -13.961 1.00 81.56 86 GLU A CA 1
ATOM 677 C C . GLU A 1 86 ? 6.504 -7.132 -12.618 1.00 81.56 86 GLU A C 1
ATOM 679 O O . GLU A 1 86 ? 5.609 -7.522 -11.861 1.00 81.56 86 GLU A O 1
ATOM 684 N N . ALA A 1 87 ? 7.788 -7.232 -12.280 1.00 83.00 87 ALA A N 1
ATOM 685 C CA . ALA A 1 87 ? 8.214 -7.766 -10.997 1.00 83.00 87 ALA A CA 1
ATOM 686 C C . ALA A 1 87 ? 7.812 -6.844 -9.830 1.00 83.00 87 ALA A C 1
ATOM 688 O O . ALA A 1 87 ? 7.303 -7.333 -8.819 1.00 83.00 87 ALA A O 1
ATOM 689 N N . SER A 1 88 ? 7.954 -5.521 -9.970 1.00 82.06 88 SER A N 1
ATOM 690 C CA . SER A 1 88 ? 7.456 -4.549 -8.985 1.00 82.06 88 SER A CA 1
ATOM 691 C C . SER A 1 88 ? 5.941 -4.622 -8.831 1.00 82.06 88 SER A C 1
ATOM 693 O O . SER A 1 88 ? 5.446 -4.598 -7.706 1.00 82.06 88 SER A O 1
ATOM 695 N N . PHE A 1 89 ? 5.207 -4.761 -9.938 1.00 84.38 89 PHE A N 1
ATOM 696 C CA . PHE A 1 89 ? 3.754 -4.893 -9.940 1.00 84.38 89 PHE A CA 1
ATOM 697 C C . PHE A 1 89 ? 3.309 -6.088 -9.101 1.00 84.38 89 PHE A C 1
ATOM 699 O O . PHE A 1 89 ? 2.454 -5.933 -8.237 1.00 84.38 89 PHE A O 1
ATOM 706 N N . ARG A 1 90 ? 3.933 -7.261 -9.275 1.00 84.06 90 ARG A N 1
ATOM 707 C CA . ARG A 1 90 ? 3.610 -8.455 -8.472 1.00 84.06 90 ARG A CA 1
ATOM 708 C C . ARG A 1 90 ? 3.836 -8.235 -6.978 1.00 84.06 90 ARG A C 1
ATOM 710 O O . ARG A 1 90 ? 3.044 -8.703 -6.162 1.00 84.06 90 ARG A O 1
ATOM 717 N N . VAL A 1 91 ? 4.897 -7.515 -6.609 1.00 84.38 91 VAL A N 1
ATOM 718 C CA . VAL A 1 91 ? 5.165 -7.186 -5.202 1.00 84.38 91 VAL A CA 1
ATOM 719 C C . VAL A 1 91 ? 4.086 -6.250 -4.663 1.00 84.38 91 VAL A C 1
ATOM 721 O O . VAL A 1 91 ? 3.487 -6.556 -3.634 1.00 84.38 91 VAL A O 1
ATOM 724 N N . TYR A 1 92 ? 3.779 -5.162 -5.367 1.00 84.06 92 TYR A N 1
ATOM 725 C CA . TYR A 1 92 ? 2.725 -4.233 -4.962 1.00 84.06 92 TYR A CA 1
ATOM 726 C C . TYR A 1 92 ? 1.343 -4.897 -4.896 1.00 84.06 92 TYR A C 1
ATOM 728 O O . TYR A 1 92 ? 0.643 -4.745 -3.901 1.00 84.06 92 TYR A O 1
ATOM 736 N N . GLN A 1 93 ? 1.011 -5.752 -5.863 1.00 82.62 93 GLN A N 1
ATOM 737 C CA . GLN A 1 93 ? -0.206 -6.559 -5.863 1.00 82.62 93 GLN A CA 1
ATOM 738 C C . GLN A 1 93 ? -0.293 -7.464 -4.625 1.00 82.62 93 GLN A C 1
ATOM 740 O O . GLN A 1 93 ? -1.352 -7.568 -4.009 1.00 82.62 93 GLN A O 1
ATOM 745 N N . SER A 1 94 ? 0.809 -8.110 -4.227 1.00 84.81 94 SER A N 1
ATOM 746 C CA . SER A 1 94 ? 0.823 -8.943 -3.016 1.00 84.81 94 SER A CA 1
ATOM 747 C C . SER A 1 94 ? 0.607 -8.126 -1.737 1.00 84.81 94 SER A C 1
ATOM 749 O O . SER A 1 94 ? -0.093 -8.576 -0.828 1.00 84.81 94 SER A O 1
ATOM 751 N N . ILE A 1 95 ? 1.153 -6.905 -1.689 1.00 84.69 95 ILE A N 1
ATOM 752 C CA . ILE A 1 95 ? 0.968 -5.967 -0.576 1.00 84.69 95 ILE A CA 1
ATOM 753 C C . ILE A 1 95 ? -0.486 -5.503 -0.516 1.00 84.69 95 ILE A C 1
ATOM 755 O O . ILE A 1 95 ? -1.080 -5.539 0.559 1.00 84.69 95 ILE A O 1
ATOM 759 N N . ASP A 1 96 ? -1.076 -5.139 -1.654 1.00 83.12 96 ASP A N 1
ATOM 760 C CA . ASP A 1 96 ? -2.477 -4.728 -1.739 1.00 83.12 96 ASP A CA 1
ATOM 761 C C . ASP A 1 96 ? -3.410 -5.837 -1.251 1.00 83.12 96 ASP A C 1
ATOM 763 O O . ASP A 1 96 ? -4.276 -5.583 -0.420 1.00 83.12 96 ASP A O 1
ATOM 767 N N . ILE A 1 97 ? -3.201 -7.088 -1.680 1.00 85.31 97 ILE A N 1
ATOM 768 C CA . ILE A 1 97 ? -3.988 -8.241 -1.204 1.00 85.31 97 ILE A CA 1
ATOM 769 C C . ILE A 1 97 ? -3.863 -8.400 0.320 1.00 85.31 97 ILE A C 1
ATOM 771 O O . ILE A 1 97 ? -4.865 -8.613 1.015 1.00 85.31 97 ILE A O 1
ATOM 775 N N . GLY A 1 98 ? -2.646 -8.273 0.856 1.00 84.06 98 GLY A N 1
ATOM 776 C CA . GLY A 1 98 ? -2.401 -8.319 2.296 1.00 84.06 98 GLY A CA 1
ATOM 777 C C . GLY A 1 98 ? -3.123 -7.197 3.047 1.00 84.06 98 GLY A C 1
ATOM 778 O O . GLY A 1 98 ? -3.780 -7.454 4.055 1.00 84.06 98 GLY A O 1
ATOM 779 N N . LEU A 1 99 ? -3.068 -5.969 2.526 1.00 84.00 99 LEU A N 1
ATOM 780 C CA . LEU A 1 99 ? -3.739 -4.803 3.100 1.00 84.00 99 LEU A CA 1
ATOM 781 C C . LEU A 1 99 ? -5.261 -4.909 3.016 1.00 84.00 99 LEU A C 1
ATOM 783 O O . LEU A 1 99 ? -5.927 -4.589 3.997 1.00 84.00 99 LEU A O 1
ATOM 787 N N . VAL A 1 100 ? -5.828 -5.403 1.912 1.00 84.06 100 VAL A N 1
ATOM 788 C CA . VAL A 1 100 ? -7.271 -5.682 1.797 1.00 84.06 100 VAL A CA 1
ATOM 789 C C . VAL A 1 100 ? -7.691 -6.671 2.878 1.00 84.06 100 VAL A C 1
ATOM 791 O O . VAL A 1 100 ? -8.638 -6.413 3.619 1.00 84.06 100 VAL A O 1
ATOM 794 N N . THR A 1 101 ? -6.951 -7.770 3.022 1.00 84.88 101 THR A N 1
ATOM 795 C CA . THR A 1 101 ? -7.241 -8.798 4.030 1.00 84.88 101 THR A CA 1
ATOM 796 C C . THR A 1 101 ? -7.166 -8.221 5.445 1.00 84.88 101 THR A C 1
ATOM 798 O O . THR A 1 101 ? -8.099 -8.386 6.230 1.00 84.88 101 THR A O 1
ATOM 801 N N . ALA A 1 102 ? -6.101 -7.480 5.762 1.00 80.69 102 ALA A N 1
ATOM 802 C CA . ALA A 1 102 ? -5.936 -6.822 7.056 1.00 80.69 102 ALA A CA 1
ATOM 803 C C . ALA A 1 102 ? -7.042 -5.790 7.333 1.00 80.69 102 ALA A C 1
ATOM 805 O O . ALA A 1 102 ? -7.535 -5.699 8.456 1.00 80.69 102 ALA A O 1
ATOM 806 N N . THR A 1 103 ? -7.477 -5.053 6.308 1.00 82.94 103 THR A N 1
ATOM 807 C CA . THR A 1 103 ? -8.575 -4.084 6.411 1.00 82.94 103 THR A CA 1
ATOM 808 C C . THR A 1 103 ? -9.892 -4.790 6.725 1.00 82.94 103 THR A C 1
ATOM 810 O O . THR A 1 103 ? -10.590 -4.376 7.645 1.00 82.94 103 THR A O 1
ATOM 813 N N . LEU A 1 104 ? -10.220 -5.880 6.025 1.00 84.06 104 LEU A N 1
ATOM 814 C CA . LEU A 1 104 ? -11.437 -6.655 6.287 1.00 84.06 104 LEU A CA 1
ATOM 815 C C . LEU A 1 104 ? -11.449 -7.245 7.702 1.00 84.06 104 LEU A C 1
ATOM 817 O O . LEU A 1 104 ? -12.462 -7.150 8.392 1.00 84.06 104 LEU A O 1
ATOM 821 N N . VAL A 1 105 ? -10.321 -7.799 8.159 1.00 83.75 105 VAL A N 1
ATOM 822 C CA . VAL A 1 105 ? -10.181 -8.321 9.530 1.00 83.75 105 VAL A CA 1
ATOM 823 C C . VAL A 1 105 ? -10.331 -7.202 10.560 1.00 83.75 105 VAL A C 1
ATOM 825 O O . VAL A 1 105 ? -11.036 -7.373 11.551 1.00 83.75 105 VAL A O 1
ATOM 828 N N . SER A 1 106 ? -9.713 -6.048 10.311 1.00 79.38 106 SER A N 1
ATOM 829 C CA . SER A 1 106 ? -9.802 -4.865 11.169 1.00 79.38 106 SER A CA 1
ATOM 830 C C . SER A 1 106 ? -11.241 -4.353 11.288 1.00 79.38 106 SER A C 1
ATOM 832 O O . SER A 1 106 ? -11.740 -4.173 12.395 1.00 79.38 106 SER A O 1
ATOM 834 N N . ILE A 1 107 ? -11.954 -4.222 10.163 1.00 81.06 107 ILE A N 1
ATOM 835 C CA . ILE A 1 107 ? -13.372 -3.836 10.144 1.00 81.06 107 ILE A CA 1
ATOM 836 C C . ILE A 1 107 ? -14.225 -4.881 10.873 1.00 81.06 107 ILE A C 1
ATOM 838 O O . ILE A 1 107 ? -15.082 -4.521 11.674 1.00 81.06 107 ILE A O 1
ATOM 842 N N . GLY A 1 108 ? -13.989 -6.174 10.629 1.00 81.25 108 GLY A N 1
ATOM 843 C CA . GLY A 1 108 ? -14.705 -7.253 11.311 1.00 81.25 108 GLY A CA 1
ATOM 844 C C . GLY A 1 108 ? -14.506 -7.214 12.827 1.00 81.25 108 GLY A C 1
ATOM 845 O O . GLY A 1 108 ? -15.471 -7.360 13.576 1.00 81.25 108 GLY A O 1
ATOM 846 N N . TYR A 1 109 ? -13.278 -6.952 13.280 1.00 79.44 109 TYR A N 1
ATOM 847 C CA . TYR A 1 109 ? -12.965 -6.783 14.696 1.00 79.44 109 TYR A CA 1
ATOM 848 C C . TYR A 1 109 ? -13.643 -5.541 15.286 1.00 79.44 109 TYR A C 1
ATOM 850 O O . TYR A 1 109 ? -14.228 -5.629 16.364 1.00 79.44 109 TYR A O 1
ATOM 858 N N . ASP A 1 110 ? -13.620 -4.410 14.576 1.00 75.62 110 ASP A N 1
ATOM 859 C CA . ASP A 1 110 ? -14.296 -3.180 14.999 1.00 75.62 110 ASP A CA 1
ATOM 860 C C . ASP A 1 110 ? -15.814 -3.406 15.141 1.00 75.62 110 ASP A C 1
ATOM 862 O O . ASP A 1 110 ? -16.383 -3.079 16.183 1.00 75.62 110 ASP A O 1
ATOM 866 N N . ILE A 1 111 ? -16.463 -4.043 14.156 1.00 79.31 111 ILE A N 1
ATOM 867 C CA . ILE A 1 111 ? -17.900 -4.368 14.196 1.00 79.31 111 ILE A CA 1
ATOM 868 C C . ILE A 1 111 ? -18.213 -5.317 15.357 1.00 79.31 111 ILE A C 1
ATOM 870 O O . ILE A 1 111 ? -19.144 -5.066 16.121 1.00 79.31 111 ILE A O 1
ATOM 874 N N . TRP A 1 112 ? -17.437 -6.391 15.518 1.00 76.88 112 TRP A N 1
ATOM 875 C CA . TRP A 1 112 ? -17.631 -7.359 16.599 1.00 76.88 112 TRP A CA 1
ATOM 876 C C . TRP A 1 112 ? -17.492 -6.709 17.978 1.00 76.88 112 TRP A C 1
ATOM 878 O O . TRP A 1 112 ? -18.326 -6.913 18.860 1.00 76.88 112 TRP A O 1
ATOM 888 N N . ASN A 1 113 ? -16.466 -5.876 18.155 1.00 73.31 113 ASN A N 1
ATOM 889 C CA . ASN A 1 113 ? -16.230 -5.150 19.395 1.00 73.31 113 ASN A CA 1
ATOM 890 C C . ASN A 1 113 ? -17.350 -4.132 19.677 1.00 73.31 113 ASN A C 1
ATOM 892 O O . ASN A 1 113 ? -17.813 -4.029 20.812 1.00 73.31 113 ASN A O 1
ATOM 896 N N . SER A 1 114 ? -17.841 -3.426 18.655 1.00 71.06 114 SER A N 1
ATOM 897 C CA . SER A 1 114 ? -19.001 -2.535 18.774 1.00 71.06 114 SER A CA 1
ATOM 898 C C . SER A 1 114 ? -20.283 -3.283 19.150 1.00 71.06 114 SER A C 1
ATOM 900 O O . SER A 1 114 ? -21.011 -2.817 20.026 1.00 71.06 114 SER A O 1
ATOM 902 N N . LEU A 1 115 ? -20.543 -4.452 18.555 1.00 74.56 115 LEU A N 1
ATOM 903 C CA . LEU A 1 115 ? -21.702 -5.290 18.882 1.00 74.56 115 LEU A CA 1
ATOM 904 C C . LEU A 1 115 ? -21.639 -5.807 20.324 1.00 74.56 115 LEU A C 1
ATOM 906 O O . LEU A 1 115 ? -22.601 -5.641 21.071 1.00 74.56 115 LEU A O 1
ATOM 910 N N . LEU A 1 116 ? -20.491 -6.350 20.747 1.00 67.56 116 LEU A N 1
ATOM 911 C CA . LEU A 1 116 ? -20.276 -6.801 22.127 1.00 67.56 116 LEU A CA 1
ATOM 912 C C . LEU A 1 116 ? -20.466 -5.672 23.146 1.00 67.56 116 LEU A C 1
ATOM 914 O O . LEU A 1 116 ? -20.994 -5.895 24.239 1.00 67.56 116 LEU A O 1
ATOM 918 N N . ARG A 1 117 ? -20.041 -4.455 22.797 1.00 62.22 117 ARG A N 1
ATOM 919 C CA . ARG A 1 117 ? -20.188 -3.280 23.658 1.00 62.22 117 ARG A CA 1
ATOM 920 C C . ARG A 1 117 ? -21.635 -2.801 23.730 1.00 62.22 117 ARG A C 1
ATOM 922 O O . ARG A 1 117 ? -22.084 -2.477 24.818 1.00 62.22 117 ARG A O 1
ATOM 929 N N . SER A 1 118 ? -22.375 -2.835 22.620 1.00 59.44 118 SER A N 1
ATOM 930 C CA . SER A 1 118 ? -23.815 -2.536 22.603 1.00 59.44 118 SER A CA 1
ATOM 931 C C . SER A 1 118 ? -24.636 -3.526 23.435 1.00 59.44 118 SER A C 1
ATOM 933 O O . SER A 1 1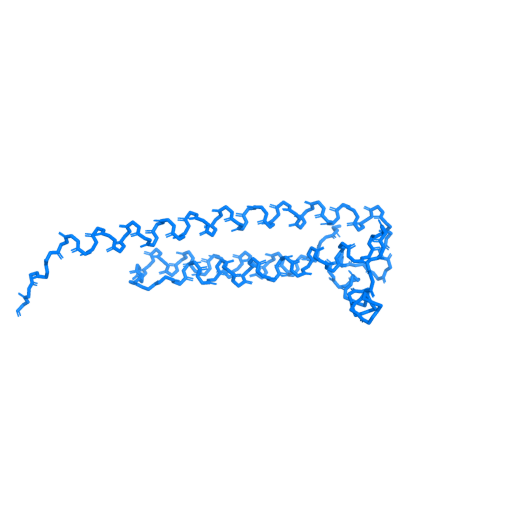18 ? -25.699 -3.163 23.925 1.00 59.44 118 SER A O 1
ATOM 935 N N . SER A 1 119 ? -24.169 -4.769 23.589 1.00 58.84 119 SER A N 1
ATOM 936 C CA . SER A 1 119 ? -24.836 -5.790 24.407 1.00 58.84 119 SER A CA 1
ATOM 937 C C . SER A 1 119 ? -24.521 -5.723 25.908 1.00 58.84 119 SER A C 1
ATOM 939 O O . SER A 1 119 ? -25.116 -6.479 26.672 1.00 58.84 119 SER A O 1
ATOM 941 N N . ARG A 1 120 ? -23.607 -4.847 26.352 1.00 57.53 120 ARG A N 1
ATOM 942 C CA . ARG A 1 120 ? -23.417 -4.552 27.779 1.00 57.53 120 ARG A CA 1
ATOM 943 C C . ARG A 1 120 ? -24.138 -3.240 28.095 1.00 57.53 120 ARG A C 1
ATOM 945 O O . ARG A 1 120 ? -23.628 -2.197 27.689 1.00 57.53 120 ARG A O 1
ATOM 952 N N . PRO A 1 121 ? -25.304 -3.275 28.767 1.00 50.91 121 PRO A N 1
ATOM 953 C CA . PRO A 1 121 ? -25.921 -2.052 29.250 1.00 50.91 121 PRO A CA 1
ATOM 954 C C . PRO A 1 121 ? -24.945 -1.360 30.201 1.00 50.91 121 PRO A C 1
ATOM 956 O O . PRO A 1 121 ? -24.229 -2.021 30.955 1.00 50.91 121 PRO A O 1
ATOM 959 N N . GLU A 1 122 ? -24.876 -0.038 30.092 1.00 50.88 122 GLU A N 1
ATOM 960 C CA . GLU A 1 122 ? -24.114 0.822 30.987 1.00 50.88 122 GLU A CA 1
ATOM 961 C C . GLU A 1 122 ? -24.542 0.529 32.433 1.00 50.88 122 GLU A C 1
ATOM 963 O O . GLU A 1 122 ? -25.667 0.817 32.828 1.00 50.88 122 GLU A O 1
ATOM 968 N N . GLU A 1 123 ? -23.653 -0.071 33.226 1.00 49.41 123 GLU A N 1
ATOM 969 C CA . GLU A 1 123 ? -23.673 0.165 34.668 1.00 49.41 123 GLU A CA 1
ATOM 970 C C . GLU A 1 123 ? -23.190 1.611 34.842 1.00 49.41 123 GLU A C 1
ATOM 972 O O . GLU A 1 123 ? -21.990 1.895 34.793 1.00 49.41 123 GLU A O 1
ATOM 977 N N . GLU A 1 124 ? -24.155 2.533 34.892 1.00 42.59 124 GLU A N 1
ATOM 978 C CA . GLU A 1 124 ? -23.947 3.931 35.271 1.00 42.59 124 GLU A CA 1
ATOM 979 C C . GLU A 1 124 ? -23.267 3.998 36.655 1.00 42.59 124 GLU A C 1
ATOM 981 O O . GLU A 1 124 ? -23.663 3.249 37.555 1.00 42.59 124 GLU A O 1
ATOM 986 N N . PRO A 1 125 ? -22.250 4.857 36.857 1.00 49.62 125 PRO A N 1
ATOM 987 C CA . PRO A 1 125 ? -21.819 5.255 38.194 1.00 49.62 125 PRO A CA 1
ATOM 988 C C . PRO A 1 125 ? -22.778 6.261 38.845 1.00 49.62 125 PRO A C 1
ATOM 990 O O . PRO A 1 125 ? -23.328 7.123 38.121 1.00 49.62 125 PRO A O 1
#

Radius of gyration: 18.95 Å; chains: 1; bounding box: 42×22×62 Å

Foldseek 3Di:
DFFQVVLVCVLVVLQVVVVVCCVPPVDLDLVNLVSLVVNLVVLVLLLVLLVLVDDPHDDDPVVSVVSPVCNCVGRVHPDDDNVSSVVSNVVSVVVNVVSVVSSVVSVVVSVVVVVVVVPDPDPDD

Organism: NCBI:txid1263068

pLDDT: mean 74.5, std 9.66, range [42.59, 85.56]